Protein AF-A0A2P7TWM1-F1 (afdb_monomer_lite)

Foldseek 3Di:
DPDDPVVLVVLLVCVVVDPDDPVSVVVNVVVVVVDVVSVVVSVVVVVVVVVVVPDDDDDDPCPVVVVVVVVVCVVPCVPPVPPPVVVVVCVVVVVVVVVVVVVVVVLQVVLCVPPVDDDPCSSVVVVPPDVVVVVVVVVVPD

pLDDT: mean 72.62, std 11.29, range [45.09, 94.25]

Radius of gyration: 40.0 Å; chains: 1; bounding box: 88×55×78 Å

Sequence (142 aa):
MNPIPPELYNLLLRSLDAELSPHEAQQLQTALENNEALRIQQQQMLQMRALLAGQQYHFNPGFEDRVMDAINQLQTEGNSRQVDFGTALTLTFRRIALSGVAAILVLLFITYLNYQSLSLNAITGIENLNPEDVELYYIVDL

Structure (mmCIF, N/CA/C/O backbone):
data_AF-A0A2P7TWM1-F1
#
_entry.id   AF-A0A2P7TWM1-F1
#
loop_
_atom_site.group_PDB
_atom_site.id
_atom_site.type_symbol
_atom_site.label_atom_id
_atom_site.label_alt_id
_atom_site.label_comp_id
_atom_site.label_asym_id
_atom_site.label_entity_id
_atom_site.label_seq_id
_atom_site.pdbx_PDB_ins_code
_atom_site.Cartn_x
_atom_site.Cartn_y
_atom_site.Cartn_z
_atom_site.occupancy
_atom_site.B_iso_or_equiv
_atom_site.auth_seq_id
_atom_site.auth_comp_id
_atom_site.auth_asym_id
_atom_site.auth_atom_id
_atom_site.pdbx_PDB_model_num
ATOM 1 N N . MET A 1 1 ? -22.288 10.737 40.136 1.00 45.34 1 MET A N 1
ATOM 2 C CA . MET A 1 1 ? -21.925 10.105 38.851 1.00 45.34 1 MET A CA 1
ATOM 3 C C . MET A 1 1 ? -20.419 9.932 38.807 1.00 45.34 1 MET A C 1
ATOM 5 O O . MET A 1 1 ? -19.725 10.939 38.792 1.00 45.34 1 MET A O 1
ATOM 9 N N . ASN A 1 2 ? -19.920 8.696 38.843 1.00 52.94 2 ASN A N 1
ATOM 10 C CA . ASN A 1 2 ? -18.495 8.440 38.638 1.00 52.94 2 ASN A CA 1
ATOM 11 C C . ASN A 1 2 ? -18.244 8.441 37.117 1.00 52.94 2 ASN A C 1
ATOM 13 O O . ASN A 1 2 ? -18.919 7.675 36.421 1.00 52.94 2 ASN A O 1
ATOM 17 N N . PRO A 1 3 ? -17.394 9.328 36.572 1.00 61.81 3 PRO A N 1
ATOM 18 C CA . PRO A 1 3 ? -17.161 9.391 35.134 1.00 61.81 3 PRO A CA 1
ATOM 19 C C . PRO A 1 3 ? -16.536 8.081 34.651 1.00 61.81 3 PRO A C 1
ATOM 21 O O . PRO A 1 3 ? -15.664 7.519 35.312 1.00 61.81 3 PRO A O 1
ATOM 24 N N . ILE A 1 4 ? -17.000 7.581 33.507 1.00 63.91 4 ILE A N 1
ATOM 25 C CA . ILE A 1 4 ? -16.452 6.369 32.895 1.00 63.91 4 ILE A CA 1
ATOM 26 C C . ILE A 1 4 ? -15.044 6.704 32.381 1.00 63.91 4 ILE A C 1
ATOM 28 O O . ILE A 1 4 ? -14.907 7.625 31.572 1.00 63.91 4 ILE A O 1
ATOM 32 N N . PRO A 1 5 ? -13.993 5.999 32.837 1.00 74.56 5 PRO A N 1
ATOM 33 C CA . PRO A 1 5 ? -12.648 6.176 32.310 1.00 74.56 5 PRO A CA 1
ATOM 34 C C . PRO A 1 5 ? -12.623 5.916 30.794 1.00 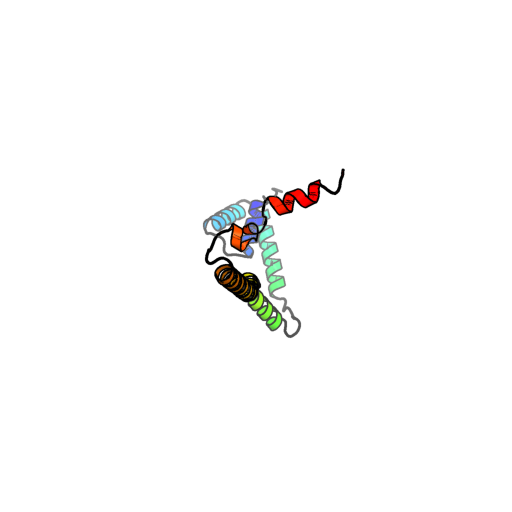74.56 5 PRO A C 1
ATOM 36 O O . PRO A 1 5 ? -13.201 4.919 30.350 1.00 74.56 5 PRO A O 1
ATOM 39 N N . PRO A 1 6 ? -11.934 6.751 29.995 1.00 72.19 6 PRO A N 1
ATOM 40 C CA . PRO A 1 6 ? -11.908 6.618 28.534 1.00 72.19 6 PRO A CA 1
ATOM 41 C C . PRO A 1 6 ? -11.343 5.265 28.071 1.00 72.19 6 PRO A C 1
ATOM 43 O O . PRO A 1 6 ? -11.794 4.717 27.070 1.00 72.19 6 PRO A O 1
ATOM 46 N N . GLU A 1 7 ? -10.427 4.683 28.847 1.00 75.94 7 GLU A N 1
ATOM 47 C CA . GLU A 1 7 ? -9.858 3.351 28.608 1.00 75.94 7 GLU A CA 1
ATOM 48 C C . GLU A 1 7 ? -10.915 2.237 28.659 1.00 75.94 7 GLU A C 1
ATOM 50 O O . GLU A 1 7 ? -10.965 1.374 27.785 1.00 75.94 7 GLU A O 1
ATOM 55 N N . LEU A 1 8 ? -11.818 2.281 29.645 1.00 70.44 8 LEU A N 1
ATOM 56 C CA . LEU A 1 8 ? -12.875 1.276 29.801 1.00 70.44 8 LEU A CA 1
ATOM 57 C C . LEU A 1 8 ? -13.953 1.414 28.724 1.00 70.44 8 LEU A C 1
ATOM 59 O O . LEU A 1 8 ? -14.502 0.413 28.268 1.00 70.44 8 LEU A O 1
ATOM 63 N N . TYR A 1 9 ? -14.223 2.645 28.290 1.00 72.69 9 TYR A N 1
ATOM 64 C CA . TYR A 1 9 ? -15.128 2.909 27.176 1.00 72.69 9 TYR A CA 1
ATOM 65 C C . TYR A 1 9 ? -14.577 2.366 25.849 1.00 72.69 9 TYR A C 1
ATOM 67 O O . TYR A 1 9 ? -15.299 1.693 25.114 1.00 72.69 9 TYR A O 1
ATOM 75 N N . ASN A 1 10 ? -13.290 2.588 25.564 1.00 77.00 10 ASN A N 1
ATOM 76 C CA . ASN A 1 10 ? -12.639 2.045 24.368 1.00 77.00 10 ASN A CA 1
ATOM 77 C C . ASN A 1 10 ? -12.597 0.515 24.380 1.00 77.00 10 ASN A C 1
ATOM 79 O O . ASN A 1 10 ? -12.821 -0.114 23.347 1.00 77.00 10 ASN A O 1
ATOM 83 N N . LEU A 1 11 ? -12.355 -0.089 25.544 1.00 77.44 11 LEU A N 1
ATOM 84 C CA . LEU A 1 11 ? -12.360 -1.541 25.696 1.00 77.44 11 LEU A CA 1
ATOM 85 C C . LEU A 1 11 ? -13.771 -2.118 25.482 1.00 77.44 11 LEU A C 1
ATOM 87 O O . LEU A 1 11 ? -13.920 -3.116 24.778 1.00 77.44 11 LEU A O 1
ATOM 91 N N . LEU A 1 12 ? -14.815 -1.447 25.987 1.00 76.94 12 LEU A N 1
ATOM 92 C CA . LEU A 1 12 ? -16.210 -1.798 25.704 1.00 76.94 12 LEU A CA 1
ATOM 93 C C . LEU A 1 12 ? -16.536 -1.683 24.209 1.00 76.94 12 LEU A C 1
ATOM 95 O O . LEU A 1 12 ? -17.132 -2.600 23.651 1.00 76.94 12 LEU A O 1
ATOM 99 N N . LEU A 1 13 ? -16.116 -0.610 23.538 1.00 77.88 13 LEU A N 1
ATOM 100 C CA . LEU A 1 13 ? -16.341 -0.456 22.100 1.00 77.88 13 LEU A CA 1
ATOM 101 C C . LEU A 1 13 ? -15.647 -1.576 21.312 1.00 77.88 13 LEU A C 1
ATOM 103 O O . LEU A 1 13 ? -16.268 -2.239 20.485 1.00 77.88 13 LEU A O 1
ATOM 107 N N . ARG A 1 14 ? -14.390 -1.871 21.655 1.00 77.00 14 ARG A N 1
ATOM 108 C CA . ARG A 1 14 ? -13.623 -2.947 21.023 1.00 77.00 14 ARG A CA 1
ATOM 109 C C . ARG A 1 14 ? -14.242 -4.322 21.260 1.00 77.00 14 ARG A C 1
ATOM 111 O O . ARG A 1 14 ? -14.193 -5.155 20.363 1.00 77.00 14 ARG A O 1
ATOM 118 N N . SER A 1 15 ? -14.864 -4.535 22.424 1.00 74.88 15 SER A N 1
ATOM 119 C CA . SER A 1 15 ? -15.577 -5.780 22.731 1.00 74.88 15 SER A CA 1
ATOM 120 C C . SER A 1 15 ? -16.793 -6.045 21.8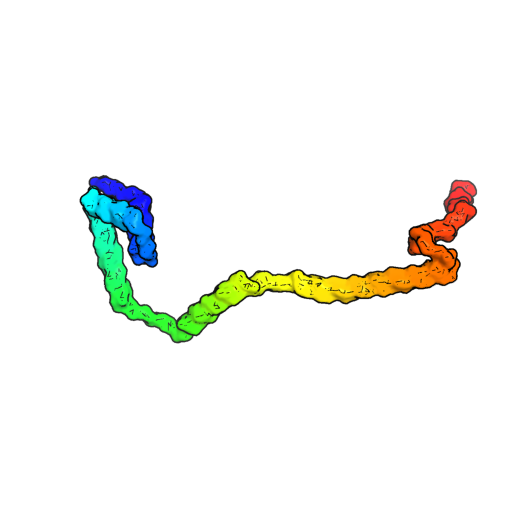53 1.00 74.88 15 SER A C 1
ATOM 122 O O . SER A 1 15 ? -17.228 -7.187 21.727 1.00 74.88 15 SER A O 1
ATOM 124 N N . LEU A 1 16 ? -17.366 -4.990 21.274 1.00 71.88 16 LEU A N 1
ATOM 125 C CA . LEU A 1 16 ? -18.545 -5.092 20.425 1.00 71.88 16 LEU A CA 1
ATOM 126 C C . LEU A 1 16 ? -18.169 -5.406 18.970 1.00 71.88 16 LEU A C 1
ATOM 128 O O . LEU A 1 16 ? -18.968 -6.041 18.275 1.00 71.88 16 LEU A O 1
ATOM 132 N N . ASP A 1 17 ? -16.976 -5.004 18.528 1.00 70.62 17 ASP A N 1
ATOM 133 C CA . ASP A 1 17 ? -16.524 -5.146 17.139 1.00 70.62 17 ASP A CA 1
ATOM 134 C C . ASP A 1 17 ? -15.598 -6.349 16.908 1.00 70.62 17 ASP A C 1
ATOM 136 O O . ASP A 1 17 ? -15.589 -6.906 15.810 1.00 70.62 17 ASP A O 1
ATOM 140 N N . ALA A 1 18 ? -14.832 -6.772 17.919 1.00 69.38 18 ALA A N 1
ATOM 141 C CA . ALA A 1 18 ? -13.841 -7.840 17.799 1.00 69.38 18 ALA A CA 1
ATOM 142 C C . ALA A 1 18 ? -13.827 -8.770 19.023 1.00 69.38 18 ALA A C 1
ATOM 144 O O . ALA A 1 18 ? -14.213 -8.386 20.129 1.00 69.38 18 ALA A O 1
ATOM 145 N N . GLU A 1 19 ? -13.332 -9.998 18.840 1.00 60.56 19 GLU A N 1
ATOM 146 C CA . GLU A 1 19 ? -13.069 -10.913 19.954 1.00 60.56 19 GLU A CA 1
ATOM 147 C C . GLU A 1 19 ? -11.967 -10.323 20.852 1.00 60.56 19 GLU A C 1
ATOM 149 O O . GLU A 1 19 ? -10.852 -10.059 20.392 1.00 60.56 19 GLU A O 1
ATOM 154 N N . LEU A 1 20 ? -12.267 -10.071 22.135 1.00 63.28 20 LEU A N 1
ATOM 155 C CA . LEU A 1 20 ? -11.237 -9.602 23.067 1.00 63.28 20 LEU A CA 1
ATOM 156 C C . LEU A 1 20 ? -10.332 -10.745 23.505 1.00 63.28 20 LEU A C 1
ATOM 158 O O . LEU A 1 20 ? -10.752 -11.897 23.615 1.00 63.28 20 LEU A O 1
ATOM 162 N N . SER A 1 21 ? -9.103 -10.391 23.872 1.00 65.50 21 SER A N 1
ATOM 163 C CA . SER A 1 21 ? -8.225 -11.331 24.551 1.00 65.50 21 SER A CA 1
ATOM 164 C C . SER A 1 21 ? -8.804 -11.733 25.924 1.00 65.50 21 SER A C 1
ATOM 166 O O . SER A 1 21 ? -9.511 -10.940 26.561 1.00 65.50 21 SER A O 1
ATOM 168 N N . PRO A 1 22 ? -8.474 -12.933 26.443 1.00 65.50 22 PRO A N 1
ATOM 169 C CA . PRO A 1 22 ? -9.003 -13.427 27.720 1.00 65.50 22 PRO A CA 1
ATOM 170 C C . PRO A 1 22 ? -8.737 -12.486 28.907 1.00 65.50 22 PRO A C 1
ATOM 172 O O . PRO A 1 22 ? -9.538 -12.405 29.835 1.00 65.50 22 PRO A O 1
ATOM 175 N N . HIS A 1 23 ? -7.622 -11.753 28.865 1.00 66.31 23 HIS A N 1
ATOM 176 C CA . HIS A 1 23 ? -7.223 -10.800 29.899 1.00 66.31 23 HIS A CA 1
ATOM 177 C C . HIS A 1 23 ? -8.096 -9.534 29.892 1.00 66.31 23 HIS A C 1
ATOM 179 O O . HIS A 1 23 ? -8.525 -9.054 30.938 1.00 66.31 23 HIS A O 1
ATOM 185 N N . GLU A 1 24 ? -8.418 -9.011 28.712 1.00 66.38 24 GLU A N 1
ATOM 186 C CA . GLU A 1 24 ? -9.264 -7.820 28.571 1.00 66.38 24 GLU A CA 1
ATOM 187 C C . GLU A 1 24 ? -10.730 -8.132 28.873 1.00 66.38 24 GLU A C 1
ATOM 189 O O . GLU A 1 24 ? -11.426 -7.302 29.453 1.00 66.38 24 GLU A O 1
ATOM 194 N N . ALA A 1 25 ? -11.186 -9.352 28.567 1.00 66.94 25 ALA A N 1
ATOM 195 C CA . ALA A 1 25 ? -12.507 -9.827 28.967 1.00 66.94 25 ALA A CA 1
ATOM 196 C C . ALA A 1 25 ? -12.667 -9.846 30.499 1.00 66.94 25 ALA A C 1
ATOM 198 O O . ALA A 1 25 ? -13.691 -9.407 31.019 1.00 66.94 25 ALA A O 1
ATOM 199 N N . GLN A 1 26 ? -11.636 -10.278 31.236 1.00 70.75 26 GLN A N 1
ATOM 200 C CA . GLN A 1 26 ? -11.635 -10.244 32.705 1.00 70.75 26 GLN A CA 1
ATOM 201 C C . GLN A 1 26 ? -11.603 -8.813 33.261 1.00 70.75 26 GLN A C 1
ATOM 203 O O . GLN A 1 26 ? -12.296 -8.514 34.237 1.00 70.75 26 GLN A O 1
ATOM 208 N N . GLN A 1 27 ? -10.850 -7.908 32.629 1.00 72.44 27 GLN A N 1
ATOM 209 C CA . GLN A 1 27 ? -10.830 -6.490 33.002 1.00 72.44 27 GLN A CA 1
ATOM 210 C C . GLN A 1 27 ? -12.183 -5.812 32.755 1.00 72.44 27 GLN A C 1
ATOM 212 O O . GLN A 1 27 ? -12.658 -5.071 33.617 1.00 72.44 27 GLN A O 1
ATOM 217 N N . LEU A 1 28 ? -12.835 -6.106 31.627 1.00 71.75 28 LEU A N 1
ATOM 218 C CA . LEU A 1 28 ? -14.177 -5.618 31.315 1.00 71.75 28 LEU A CA 1
ATOM 219 C C . LEU A 1 28 ? -15.211 -6.167 32.302 1.00 71.75 28 LEU A C 1
ATOM 221 O O . LEU A 1 28 ? -16.018 -5.401 32.814 1.00 71.75 28 LEU A O 1
ATOM 225 N N . GLN A 1 29 ? -15.157 -7.464 32.616 1.00 71.25 29 GLN A N 1
ATOM 226 C CA . GLN A 1 29 ? -16.060 -8.100 33.577 1.00 71.25 29 GLN A CA 1
ATOM 227 C C . GLN A 1 29 ? -15.939 -7.453 34.964 1.00 71.25 29 GLN A C 1
ATOM 229 O O . GLN A 1 29 ? -16.935 -7.029 35.547 1.00 71.25 29 GLN A O 1
ATOM 234 N N . THR A 1 30 ? -14.705 -7.272 35.441 1.00 73.75 30 THR A N 1
ATOM 235 C CA . THR A 1 30 ? -14.425 -6.596 36.716 1.00 73.75 30 THR A CA 1
ATOM 236 C C . THR A 1 30 ? -14.893 -5.134 36.686 1.00 73.75 30 THR A C 1
ATOM 238 O O . THR A 1 30 ? -15.420 -4.616 37.670 1.00 73.75 30 THR A O 1
ATOM 241 N N . ALA A 1 31 ? -14.738 -4.443 35.555 1.00 71.12 31 ALA A N 1
ATOM 242 C CA . ALA A 1 31 ? -15.203 -3.068 35.390 1.00 71.12 31 ALA A CA 1
ATOM 243 C C . ALA A 1 31 ? -16.737 -2.952 35.335 1.00 71.12 31 ALA A C 1
ATOM 245 O O . ALA A 1 31 ? -17.290 -1.992 35.872 1.00 71.12 31 ALA A O 1
ATOM 246 N N . LEU A 1 32 ? -17.427 -3.922 34.731 1.00 72.25 32 LEU A N 1
ATOM 247 C CA . LEU A 1 32 ? -18.890 -3.991 34.692 1.00 72.25 32 LEU A CA 1
ATOM 248 C C . LEU A 1 32 ? -19.483 -4.281 36.075 1.00 72.25 32 LEU A C 1
ATOM 250 O O . LEU A 1 32 ? -20.542 -3.750 36.403 1.00 72.25 32 LEU A O 1
ATOM 254 N N . GLU A 1 33 ? -18.808 -5.080 36.901 1.00 76.25 33 GLU A N 1
ATOM 255 C CA . GLU A 1 33 ? -19.232 -5.351 38.282 1.00 76.25 33 GLU A CA 1
ATOM 256 C C . GLU A 1 33 ? -19.086 -4.123 39.187 1.00 76.25 33 GLU A C 1
ATOM 258 O O . GLU A 1 33 ? -19.951 -3.862 40.022 1.00 76.25 33 GLU A O 1
ATOM 263 N N . ASN A 1 34 ? -18.030 -3.331 38.986 1.00 75.56 34 ASN A N 1
ATOM 264 C CA . ASN A 1 34 ? -17.730 -2.169 39.823 1.00 75.56 34 ASN A CA 1
ATOM 265 C C . ASN A 1 34 ? -18.394 -0.861 39.354 1.00 75.56 34 ASN A C 1
ATOM 267 O O . ASN A 1 34 ? -18.423 0.110 40.113 1.00 75.56 34 ASN A O 1
ATOM 271 N N . ASN A 1 35 ? -18.902 -0.792 38.118 1.00 73.62 35 ASN A N 1
ATOM 272 C CA . ASN A 1 35 ? -19.428 0.445 37.542 1.00 73.62 35 ASN A CA 1
ATOM 273 C C . ASN A 1 35 ? -20.817 0.261 36.909 1.00 73.62 35 ASN A C 1
ATOM 275 O O . ASN A 1 35 ? -20.968 -0.199 35.776 1.00 73.62 35 ASN A O 1
ATOM 279 N N . GLU A 1 36 ? -21.842 0.718 37.629 1.00 76.00 36 GLU A N 1
ATOM 280 C CA . GLU A 1 36 ? -23.237 0.704 37.178 1.00 76.00 36 GLU A CA 1
ATOM 281 C C . GLU A 1 36 ? -23.455 1.520 35.887 1.00 76.00 36 GLU A C 1
ATOM 283 O O . GLU A 1 36 ? -24.224 1.110 35.016 1.00 76.00 36 GLU A O 1
ATOM 288 N N . ALA A 1 37 ? -22.725 2.628 35.701 1.00 74.38 37 ALA A N 1
ATOM 289 C CA . ALA A 1 37 ? -22.840 3.456 34.500 1.00 74.38 37 ALA A CA 1
ATOM 290 C C . ALA A 1 37 ? -22.340 2.723 33.242 1.00 74.38 37 ALA A C 1
ATOM 292 O O . ALA A 1 37 ? -22.929 2.870 32.170 1.00 74.38 37 ALA A O 1
ATOM 293 N N . LEU A 1 38 ? -21.305 1.885 33.377 1.00 74.75 38 LEU A N 1
ATOM 294 C CA . LEU A 1 38 ? -20.761 1.090 32.272 1.00 74.75 38 LEU A CA 1
ATOM 295 C C . LEU A 1 38 ? -21.750 0.000 31.821 1.00 74.75 38 LEU A C 1
ATOM 297 O O . LEU A 1 38 ? -21.913 -0.228 30.623 1.00 74.75 38 LEU A O 1
ATOM 301 N N . ARG A 1 39 ? -22.472 -0.619 32.765 1.00 77.25 39 ARG A N 1
ATOM 302 C CA . ARG A 1 39 ? -23.532 -1.601 32.466 1.00 77.25 39 ARG A CA 1
ATOM 303 C C . ARG A 1 39 ? -24.706 -0.980 31.721 1.00 77.25 39 ARG A C 1
ATOM 305 O O . ARG A 1 39 ? -25.177 -1.547 30.737 1.00 77.25 39 ARG A O 1
ATOM 312 N N . ILE A 1 40 ? -25.162 0.189 32.175 1.00 81.25 40 ILE A N 1
ATOM 313 C CA . ILE A 1 40 ? -26.242 0.929 31.508 1.00 81.25 40 ILE A CA 1
ATOM 314 C C . ILE A 1 40 ? -25.830 1.258 30.070 1.00 81.25 40 ILE A C 1
ATOM 316 O O . ILE A 1 40 ? -26.607 1.043 29.140 1.00 81.25 40 ILE A O 1
ATOM 320 N N . GLN A 1 41 ? -24.590 1.707 29.873 1.00 78.88 41 GLN A N 1
ATOM 321 C CA . GLN A 1 41 ? -24.080 2.054 28.552 1.00 78.88 41 GLN A CA 1
ATOM 322 C C . GLN A 1 41 ? -23.942 0.835 27.628 1.00 78.88 41 GLN A C 1
ATOM 324 O O . GLN A 1 41 ? -24.380 0.892 26.480 1.00 78.88 41 GLN A O 1
ATOM 329 N N . GLN A 1 42 ? -23.422 -0.291 28.129 1.00 82.06 42 GLN A N 1
ATOM 330 C CA . GLN A 1 42 ? -23.386 -1.551 27.381 1.00 82.06 42 GLN A CA 1
ATOM 331 C C . GLN A 1 42 ? -24.793 -1.971 26.937 1.00 82.06 42 GLN A C 1
ATOM 333 O O . GLN A 1 42 ? -25.013 -2.309 25.774 1.00 82.06 42 GLN A O 1
ATOM 338 N N . GLN A 1 43 ? -25.765 -1.920 27.848 1.00 82.69 43 GLN A N 1
ATOM 339 C CA . GLN A 1 43 ? -27.134 -2.324 27.554 1.00 82.69 43 GLN A CA 1
ATOM 340 C C . GLN A 1 43 ? -27.796 -1.404 26.516 1.00 82.69 43 GLN A C 1
ATOM 342 O O . GLN A 1 43 ? -28.514 -1.891 25.641 1.00 82.69 43 GLN A O 1
ATOM 347 N N . GLN A 1 44 ? -27.532 -0.096 26.567 1.00 83.75 44 GLN A N 1
ATOM 348 C CA . GLN A 1 44 ? -27.987 0.854 25.547 1.00 83.75 44 GLN A CA 1
ATOM 349 C C . GLN A 1 44 ? -27.382 0.550 24.171 1.00 83.75 44 GLN A C 1
ATOM 351 O O . GLN A 1 44 ? -28.104 0.535 23.174 1.00 83.75 44 GLN A O 1
ATOM 356 N N . MET A 1 45 ? -26.081 0.253 24.106 1.00 82.06 45 MET A N 1
ATOM 357 C CA . MET A 1 45 ? -25.405 -0.104 22.853 1.00 82.06 45 MET A CA 1
ATOM 358 C C . MET A 1 45 ? -25.961 -1.397 22.251 1.00 82.06 45 MET A C 1
ATOM 360 O O . MET A 1 45 ? -26.221 -1.457 21.049 1.00 82.06 45 MET A O 1
ATOM 364 N N . LEU A 1 46 ? -26.210 -2.414 23.080 1.00 83.81 46 LEU A N 1
ATOM 365 C CA . LEU A 1 46 ? -26.812 -3.673 22.635 1.00 83.81 46 LEU A CA 1
ATOM 366 C C . LEU A 1 46 ? -28.242 -3.476 22.121 1.00 83.81 46 LEU A C 1
ATOM 368 O O . LEU A 1 46 ? -28.599 -4.047 21.092 1.00 83.81 46 LEU A O 1
ATOM 372 N N . GLN A 1 47 ? -29.043 -2.637 22.784 1.00 83.69 47 GLN A N 1
ATOM 373 C CA . GLN A 1 47 ? -30.388 -2.294 22.312 1.00 83.69 47 GLN A CA 1
ATOM 374 C C . GLN A 1 47 ? -30.347 -1.577 20.960 1.00 83.69 47 GLN A C 1
ATOM 376 O O . GLN A 1 47 ? -31.054 -1.978 20.040 1.00 83.69 47 GLN A O 1
ATOM 381 N N . MET A 1 48 ? -29.484 -0.570 20.805 1.00 81.50 48 MET A N 1
ATOM 382 C CA . MET A 1 48 ? -29.302 0.133 19.530 1.00 81.50 48 MET A CA 1
ATOM 383 C C . MET A 1 48 ? -28.894 -0.832 18.412 1.00 81.50 48 MET A C 1
ATOM 385 O O . MET A 1 48 ? -29.452 -0.790 17.318 1.00 81.50 48 MET A O 1
ATOM 389 N N . ARG A 1 49 ? -27.971 -1.755 18.695 1.00 81.25 49 ARG A N 1
ATOM 390 C CA . ARG A 1 49 ? -27.521 -2.754 17.722 1.00 81.25 49 ARG A CA 1
ATOM 391 C C . ARG A 1 49 ? -28.633 -3.731 17.339 1.00 81.25 49 ARG A C 1
ATOM 393 O O . ARG A 1 49 ? -28.763 -4.053 16.165 1.00 81.25 49 ARG A O 1
ATOM 400 N N . ALA A 1 50 ? -29.457 -4.157 18.295 1.00 82.38 50 ALA A N 1
ATOM 401 C CA . ALA A 1 50 ? -30.617 -5.004 18.026 1.00 82.38 50 ALA A CA 1
ATOM 402 C C . ALA A 1 50 ? -31.669 -4.291 17.156 1.00 82.38 50 ALA A C 1
ATOM 404 O O . ALA A 1 50 ? -32.226 -4.903 16.247 1.00 82.38 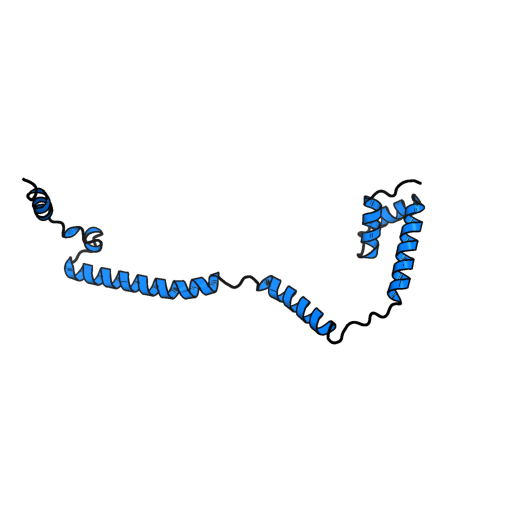50 ALA A O 1
ATOM 405 N N . LEU A 1 51 ? -31.897 -2.993 17.388 1.00 81.06 51 LEU A N 1
ATOM 406 C CA . LEU A 1 51 ? -32.790 -2.174 16.561 1.00 81.06 51 LEU A CA 1
ATOM 407 C C . LEU A 1 51 ? -32.273 -2.036 15.120 1.00 81.06 51 LEU A C 1
ATOM 409 O O . LEU A 1 51 ? -33.057 -2.125 14.179 1.00 81.06 51 LEU A O 1
ATOM 413 N N . LEU A 1 52 ? -30.960 -1.864 14.946 1.00 76.31 52 LEU A N 1
ATOM 414 C CA . LEU A 1 52 ? -30.318 -1.764 13.630 1.00 76.31 52 LEU A CA 1
ATOM 415 C C . LEU A 1 52 ? -30.246 -3.115 12.902 1.00 76.31 52 LEU A C 1
ATOM 417 O O . LEU A 1 52 ? -30.400 -3.163 11.686 1.00 76.31 52 LEU A O 1
ATOM 421 N N . ALA A 1 53 ? -30.067 -4.221 13.629 1.00 72.00 53 ALA A N 1
ATOM 422 C CA . ALA A 1 53 ? -30.002 -5.565 13.050 1.00 72.00 53 ALA A CA 1
ATOM 423 C C . ALA A 1 53 ? -31.312 -5.989 12.362 1.00 72.00 53 ALA A C 1
ATOM 425 O O . ALA A 1 53 ? -31.287 -6.786 11.427 1.00 72.00 53 ALA A O 1
ATOM 426 N N . GLY A 1 54 ? -32.454 -5.449 12.802 1.00 67.25 54 GLY A N 1
ATOM 427 C CA . GLY A 1 54 ? -33.755 -5.679 12.168 1.00 67.25 54 GLY A CA 1
ATOM 428 C C . GLY A 1 54 ? -33.983 -4.873 10.885 1.00 67.25 54 GLY A C 1
ATOM 429 O O . GLY A 1 54 ? -35.000 -5.062 10.218 1.00 67.25 54 GLY A O 1
ATOM 430 N N . GLN A 1 55 ? -33.070 -3.966 10.533 1.00 69.75 55 GLN A N 1
ATOM 431 C CA . GLN A 1 55 ? -33.215 -3.098 9.376 1.00 69.75 55 GLN A CA 1
ATOM 432 C C . GLN A 1 55 ? -32.660 -3.802 8.134 1.00 69.75 55 GLN A C 1
ATOM 434 O O . GLN A 1 55 ? -31.457 -4.004 7.986 1.00 69.75 55 GLN A O 1
ATOM 439 N N . GLN A 1 56 ? -33.548 -4.199 7.221 1.00 64.94 56 GLN A N 1
ATOM 440 C CA . GLN A 1 56 ? -33.140 -4.706 5.913 1.00 64.94 56 GLN A CA 1
ATOM 441 C C . GLN A 1 56 ? -32.589 -3.543 5.085 1.00 64.94 56 GLN A C 1
ATOM 443 O O . GLN A 1 56 ? -33.331 -2.703 4.575 1.00 64.94 56 GLN A O 1
ATOM 448 N N . TYR A 1 57 ? -31.265 -3.469 4.986 1.00 68.69 57 TYR A N 1
ATOM 449 C CA . TYR A 1 57 ? -30.595 -2.487 4.147 1.00 68.69 57 TYR A CA 1
ATOM 450 C C . TYR A 1 57 ? -30.832 -2.830 2.674 1.00 68.69 57 TYR A C 1
ATOM 452 O O . TYR A 1 57 ? -30.338 -3.831 2.158 1.00 68.69 57 TYR A O 1
ATOM 460 N N . HIS A 1 58 ? -31.595 -1.984 1.986 1.00 73.94 58 HIS A N 1
ATOM 461 C CA . HIS A 1 58 ? -31.748 -2.062 0.539 1.00 73.94 58 HIS A CA 1
ATOM 462 C C . HIS A 1 58 ? -30.585 -1.326 -0.122 1.00 73.94 58 HIS A C 1
ATOM 464 O O . HIS A 1 58 ? -30.606 -0.106 -0.278 1.00 73.94 58 HIS A O 1
ATOM 470 N N . PHE A 1 59 ? -29.544 -2.071 -0.483 1.00 79.44 59 PHE A N 1
ATOM 471 C CA . PHE A 1 59 ? -28.451 -1.530 -1.280 1.00 79.44 59 PHE A CA 1
ATOM 472 C C . PHE A 1 59 ? -28.882 -1.355 -2.738 1.00 79.44 59 PHE A C 1
ATOM 474 O O . PHE A 1 59 ? -29.729 -2.088 -3.251 1.00 79.44 59 PHE A O 1
ATOM 481 N N . ASN A 1 60 ? -28.270 -0.388 -3.424 1.00 80.00 60 ASN A N 1
ATOM 482 C CA . ASN A 1 60 ? -28.477 -0.224 -4.859 1.00 80.00 60 ASN A CA 1
ATOM 483 C C . ASN A 1 60 ? -28.066 -1.501 -5.616 1.00 80.00 60 ASN A C 1
ATOM 485 O O . ASN A 1 60 ? -27.072 -2.131 -5.239 1.00 80.00 60 ASN A O 1
ATOM 489 N N . PRO A 1 61 ? -28.741 -1.836 -6.731 1.00 81.12 61 PRO A N 1
ATOM 490 C CA . PRO A 1 61 ? -28.340 -2.942 -7.597 1.00 81.12 61 PRO A CA 1
ATOM 491 C C . PRO A 1 61 ? -26.843 -2.888 -7.963 1.00 81.12 61 PRO A C 1
ATOM 493 O O . PRO A 1 61 ? -26.271 -1.805 -8.166 1.00 81.12 61 PRO A O 1
ATOM 496 N N . GLY A 1 62 ? -26.195 -4.056 -7.996 1.00 83.25 62 GLY A N 1
ATOM 497 C CA . GLY A 1 62 ? -24.760 -4.197 -8.285 1.00 83.25 62 GLY A CA 1
ATOM 498 C C . GLY A 1 62 ? -23.826 -3.671 -7.186 1.00 83.25 62 GLY A C 1
ATOM 499 O O . GLY A 1 62 ? -22.662 -3.391 -7.451 1.00 83.25 62 GLY A O 1
ATOM 500 N N . PHE A 1 63 ? -24.320 -3.451 -5.961 1.00 86.12 63 PHE A N 1
ATOM 501 C CA . PHE A 1 63 ? -23.463 -3.090 -4.826 1.00 86.12 63 PHE A CA 1
ATOM 502 C C . PHE A 1 63 ? -22.466 -4.201 -4.488 1.00 86.12 63 PHE A C 1
ATOM 504 O O . PHE A 1 63 ? -21.299 -3.901 -4.265 1.00 86.12 63 PHE A O 1
ATOM 511 N N . GLU A 1 64 ? -22.912 -5.456 -4.511 1.00 85.25 64 GLU A N 1
ATOM 512 C CA . GLU A 1 64 ? -22.060 -6.624 -4.278 1.00 85.25 64 GLU A CA 1
ATOM 513 C C . GLU A 1 64 ? -20.906 -6.681 -5.282 1.00 85.25 64 GLU A C 1
ATOM 515 O O . GLU A 1 64 ? -19.751 -6.718 -4.867 1.00 85.25 64 GLU A O 1
ATOM 520 N N . ASP A 1 65 ? -21.202 -6.546 -6.577 1.00 84.88 65 ASP A N 1
ATOM 521 C CA . ASP A 1 65 ? -20.185 -6.535 -7.635 1.00 84.88 65 ASP A CA 1
ATOM 522 C C . ASP A 1 65 ? -19.158 -5.415 -7.421 1.00 84.88 65 ASP A C 1
ATOM 524 O O . ASP A 1 65 ? -17.956 -5.657 -7.444 1.00 84.88 65 ASP A O 1
ATOM 528 N N . ARG A 1 66 ? -19.617 -4.193 -7.108 1.00 86.94 66 ARG A N 1
ATOM 529 C CA . ARG A 1 66 ? -18.723 -3.052 -6.834 1.00 86.94 66 ARG A CA 1
ATOM 530 C C . ARG A 1 66 ? -17.829 -3.281 -5.616 1.00 86.94 66 ARG A C 1
ATOM 532 O O . ARG A 1 66 ? -16.683 -2.837 -5.614 1.00 86.94 66 ARG A O 1
ATOM 539 N N . VAL A 1 67 ? -18.346 -3.929 -4.572 1.00 88.56 67 VAL A N 1
ATOM 540 C CA . VAL A 1 67 ? -17.571 -4.245 -3.363 1.00 88.56 67 VAL A CA 1
ATOM 541 C C . VAL A 1 67 ? -16.557 -5.345 -3.654 1.00 88.56 67 VAL A C 1
ATOM 543 O O . VAL A 1 67 ? -15.397 -5.207 -3.272 1.00 88.56 67 VAL A O 1
ATOM 546 N N . MET A 1 68 ? -16.957 -6.397 -4.367 1.00 87.38 68 MET A N 1
ATOM 547 C CA . MET A 1 68 ? -16.057 -7.482 -4.757 1.00 87.38 68 MET A CA 1
ATOM 548 C C . MET A 1 68 ? -14.948 -6.976 -5.679 1.00 87.38 68 MET A C 1
ATOM 550 O O . MET A 1 68 ? -13.781 -7.287 -5.451 1.00 87.38 68 MET A O 1
ATOM 554 N N . ASP A 1 69 ? -15.274 -6.112 -6.640 1.00 86.69 69 ASP A N 1
ATOM 555 C CA . ASP A 1 69 ? -14.285 -5.451 -7.491 1.00 86.69 69 ASP A CA 1
ATOM 556 C C . ASP A 1 69 ? -13.322 -4.583 -6.678 1.00 86.69 69 ASP A C 1
ATOM 558 O O . ASP A 1 69 ? -12.114 -4.635 -6.907 1.00 86.69 69 ASP A O 1
ATOM 562 N N . ALA A 1 70 ? -13.816 -3.821 -5.698 1.00 84.19 70 ALA A N 1
ATOM 563 C CA . ALA A 1 70 ? -12.968 -3.004 -4.833 1.00 84.19 70 ALA A CA 1
ATOM 564 C C . ALA A 1 70 ? -12.037 -3.856 -3.950 1.00 84.19 70 ALA A C 1
ATOM 566 O O . ALA A 1 70 ? -10.859 -3.531 -3.807 1.00 84.19 70 ALA A O 1
ATOM 567 N N . ILE A 1 71 ? -12.528 -4.965 -3.386 1.00 83.81 71 ILE A N 1
ATOM 568 C CA . ILE A 1 71 ? -11.713 -5.895 -2.589 1.00 83.81 71 ILE A CA 1
ATOM 569 C C . ILE A 1 71 ? -10.643 -6.547 -3.467 1.00 83.81 71 ILE A C 1
ATOM 571 O O . ILE A 1 71 ? -9.472 -6.574 -3.087 1.00 83.81 71 ILE A O 1
ATOM 575 N N . ASN A 1 72 ? -11.026 -7.021 -4.654 1.00 81.38 72 ASN A N 1
ATOM 576 C CA . ASN A 1 72 ? -10.104 -7.622 -5.612 1.00 81.38 72 ASN A CA 1
ATOM 577 C C . ASN A 1 72 ? -9.036 -6.619 -6.058 1.00 81.38 72 ASN A C 1
ATOM 579 O O . ASN A 1 72 ? -7.860 -6.973 -6.128 1.00 81.38 72 ASN A O 1
ATOM 583 N N . GLN A 1 73 ? -9.415 -5.362 -6.302 1.00 76.69 73 GLN A N 1
ATOM 584 C CA . GLN A 1 73 ? -8.468 -4.289 -6.595 1.00 76.69 73 GLN A CA 1
ATOM 585 C C . GLN A 1 73 ? -7.508 -4.073 -5.429 1.00 76.69 73 GLN A C 1
ATOM 587 O O . GLN A 1 73 ? -6.311 -4.093 -5.653 1.00 76.69 73 GLN A O 1
ATOM 592 N N . LEU A 1 74 ? -7.974 -3.968 -4.185 1.00 74.56 74 LEU A N 1
ATOM 593 C CA . LEU A 1 74 ? -7.086 -3.768 -3.031 1.00 74.56 74 LEU A CA 1
ATOM 594 C C . LEU A 1 74 ? -6.130 -4.951 -2.794 1.00 74.56 74 LEU A C 1
ATOM 596 O O . LEU A 1 74 ? -4.954 -4.740 -2.494 1.00 74.56 74 LEU A O 1
ATOM 600 N N . GLN A 1 75 ? -6.600 -6.190 -2.968 1.00 68.56 75 GLN A N 1
ATOM 601 C CA . GLN A 1 75 ? -5.763 -7.392 -2.859 1.00 68.56 75 GLN A CA 1
ATOM 602 C C . GLN A 1 75 ? -4.738 -7.492 -3.995 1.00 68.56 75 GLN A C 1
ATOM 604 O O . GLN A 1 75 ? -3.603 -7.914 -3.776 1.00 68.56 75 GLN A O 1
ATOM 609 N N . THR A 1 76 ? -5.118 -7.072 -5.201 1.00 60.72 76 THR A N 1
ATOM 610 C CA . THR A 1 76 ? -4.240 -7.104 -6.375 1.00 60.72 76 THR A CA 1
ATOM 611 C C . THR A 1 76 ? -3.248 -5.937 -6.352 1.00 60.72 76 THR A C 1
ATOM 613 O O . THR A 1 76 ? -2.062 -6.115 -6.631 1.00 60.72 76 THR A O 1
ATOM 616 N N . GLU A 1 77 ? -3.687 -4.741 -5.964 1.00 52.75 77 GLU A N 1
ATOM 617 C CA . GLU A 1 77 ? -2.894 -3.508 -5.922 1.00 52.75 77 GLU A CA 1
ATOM 618 C C . GLU A 1 77 ? -1.903 -3.460 -4.760 1.00 52.75 77 GLU A C 1
ATOM 620 O O . GLU A 1 77 ? -0.856 -2.828 -4.912 1.00 52.75 77 GLU A O 1
ATOM 625 N N . GLY A 1 78 ? -2.151 -4.195 -3.669 1.00 49.56 78 GLY A N 1
ATOM 626 C CA . GLY A 1 78 ? -1.152 -4.439 -2.622 1.00 49.56 78 GLY A CA 1
ATOM 627 C C . GLY A 1 78 ? 0.143 -5.079 -3.145 1.00 49.56 78 GLY A C 1
ATOM 628 O O . GLY A 1 78 ? 1.167 -4.999 -2.474 1.00 49.56 78 GLY A O 1
ATOM 629 N N . ASN A 1 79 ? 0.118 -5.651 -4.357 1.00 49.38 79 ASN A N 1
ATOM 630 C CA . ASN A 1 79 ? 1.277 -6.257 -5.013 1.00 49.38 79 ASN A CA 1
ATOM 631 C C . ASN A 1 79 ? 1.617 -5.656 -6.396 1.00 49.38 79 ASN A C 1
ATOM 633 O O . ASN A 1 79 ? 2.616 -6.039 -6.995 1.00 49.38 79 ASN A O 1
ATOM 637 N N . SER A 1 80 ? 0.800 -4.745 -6.942 1.00 50.59 80 SER A N 1
ATOM 638 C CA . SER A 1 80 ? 0.925 -4.300 -8.348 1.00 50.59 80 SER A CA 1
ATOM 639 C C . SER A 1 80 ? 0.804 -2.791 -8.582 1.00 50.59 80 SER A C 1
ATOM 641 O O . SER A 1 80 ? 1.012 -2.330 -9.703 1.00 50.59 80 SER A O 1
ATOM 643 N N . ARG A 1 81 ? 0.577 -1.981 -7.536 1.00 47.94 81 ARG A N 1
ATOM 644 C CA . ARG A 1 81 ? 0.635 -0.510 -7.649 1.00 47.94 81 ARG A CA 1
ATOM 645 C C . ARG A 1 81 ? 2.054 0.060 -7.547 1.00 47.94 81 ARG A C 1
ATOM 647 O O . ARG A 1 81 ? 2.233 1.269 -7.449 1.00 47.94 81 ARG A O 1
ATOM 654 N N . GLN A 1 82 ? 3.071 -0.791 -7.644 1.00 50.22 82 GLN A N 1
ATOM 655 C CA . GLN A 1 82 ? 4.362 -0.378 -8.167 1.00 50.22 82 GLN A CA 1
ATOM 656 C C . GLN A 1 82 ? 4.325 -0.674 -9.661 1.00 50.22 82 GLN A C 1
ATOM 658 O O . GLN A 1 82 ? 4.727 -1.743 -10.108 1.00 50.22 82 GLN A O 1
ATOM 663 N N . VAL A 1 83 ? 3.796 0.279 -10.435 1.00 54.81 83 VAL A N 1
ATOM 664 C CA . VAL A 1 83 ? 4.111 0.361 -11.862 1.00 54.81 83 VAL A CA 1
ATOM 665 C C . VAL A 1 83 ? 5.612 0.155 -11.953 1.00 54.81 83 VAL A C 1
ATOM 667 O O . VAL A 1 83 ? 6.373 0.897 -11.330 1.00 54.81 83 VAL A O 1
ATOM 670 N N . ASP A 1 84 ? 5.992 -0.924 -12.622 1.00 61.00 84 ASP A N 1
ATOM 671 C CA . ASP A 1 84 ? 7.329 -1.489 -12.657 1.00 61.00 84 ASP A CA 1
ATOM 672 C C . ASP A 1 84 ? 8.263 -0.563 -13.452 1.00 61.00 84 ASP A C 1
ATOM 674 O O . ASP A 1 84 ? 8.689 -0.831 -14.576 1.00 61.00 84 ASP A O 1
ATOM 678 N N . PHE A 1 85 ? 8.518 0.614 -12.875 1.00 60.88 85 PHE A N 1
ATOM 679 C CA . PHE A 1 85 ? 9.426 1.636 -13.374 1.00 60.88 85 PHE A CA 1
ATOM 680 C C . PHE A 1 85 ? 10.806 1.024 -13.595 1.00 60.88 85 PHE A C 1
ATOM 682 O O . PHE A 1 85 ? 11.481 1.406 -14.543 1.00 60.88 85 PHE A O 1
ATOM 689 N N . GLY A 1 86 ? 11.193 0.039 -12.776 1.00 64.62 86 GLY A N 1
ATOM 690 C CA . GLY A 1 86 ? 12.399 -0.757 -12.974 1.00 64.62 86 GLY A CA 1
ATOM 691 C C . GLY A 1 86 ? 12.382 -1.487 -14.316 1.00 64.62 86 GLY A C 1
ATOM 692 O O . GLY A 1 86 ? 13.309 -1.330 -15.113 1.00 64.62 86 GLY A O 1
ATOM 693 N N . THR A 1 87 ? 11.315 -2.218 -14.628 1.00 66.25 87 THR A N 1
ATOM 694 C CA . THR A 1 87 ? 11.196 -2.935 -15.907 1.00 66.25 87 THR A CA 1
ATOM 695 C C . THR A 1 87 ? 11.066 -1.999 -17.114 1.00 66.25 87 THR A C 1
ATOM 697 O O . THR A 1 87 ? 11.713 -2.219 -18.139 1.00 66.25 87 THR A O 1
ATOM 700 N N . ALA A 1 88 ? 10.323 -0.894 -17.006 1.00 65.81 88 ALA A N 1
ATOM 701 C CA . ALA A 1 88 ? 10.230 0.096 -18.088 1.00 65.81 88 ALA A CA 1
ATOM 702 C C . ALA A 1 88 ? 11.566 0.835 -18.338 1.00 65.81 88 ALA A C 1
ATOM 704 O O . ALA A 1 88 ? 11.965 1.064 -19.489 1.00 65.81 88 ALA A O 1
ATOM 705 N N . LEU A 1 89 ? 12.293 1.166 -17.265 1.00 72.69 89 LEU A N 1
ATOM 706 C CA . LEU A 1 89 ? 13.600 1.817 -17.330 1.00 72.69 89 LEU A CA 1
ATOM 707 C C . LEU A 1 89 ? 14.667 0.870 -17.881 1.00 72.69 89 LEU A C 1
ATOM 709 O O . LEU A 1 89 ? 15.427 1.267 -18.760 1.00 72.69 89 LEU A O 1
ATOM 713 N N . THR A 1 90 ? 14.703 -0.388 -17.435 1.00 74.12 90 THR A N 1
ATOM 714 C CA . THR A 1 90 ? 15.675 -1.383 -17.925 1.00 74.12 90 THR A CA 1
ATOM 715 C C . THR A 1 90 ? 15.482 -1.694 -19.407 1.00 74.12 90 THR A C 1
ATOM 717 O O . THR A 1 90 ? 16.470 -1.808 -20.139 1.00 74.12 90 THR A O 1
ATOM 720 N N . LEU A 1 91 ? 14.236 -1.750 -19.892 1.00 73.88 91 LEU A N 1
ATOM 721 C CA . LEU A 1 91 ? 13.951 -1.976 -21.310 1.00 73.88 91 LEU A CA 1
ATOM 722 C C . LEU A 1 91 ? 14.465 -0.826 -22.193 1.00 73.88 91 LEU A C 1
ATOM 724 O O . LEU A 1 91 ? 15.063 -1.062 -23.247 1.00 73.88 91 LEU A O 1
ATOM 728 N N . THR A 1 92 ? 14.267 0.415 -21.745 1.00 75.88 92 THR A N 1
ATOM 729 C CA . THR A 1 92 ? 14.701 1.617 -22.475 1.00 75.88 92 THR A CA 1
ATOM 730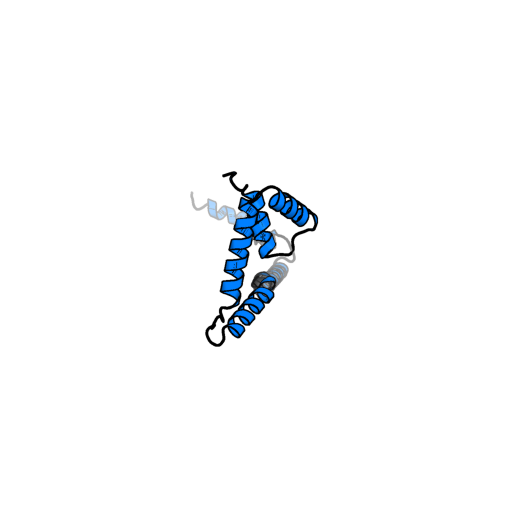 C C . THR A 1 92 ? 16.218 1.802 -22.381 1.00 75.88 92 THR A C 1
ATOM 732 O O . THR A 1 92 ? 16.885 2.032 -23.393 1.00 75.88 92 THR A O 1
ATOM 735 N N . PHE A 1 93 ? 16.786 1.599 -21.189 1.00 81.31 93 PHE A N 1
ATOM 736 C CA . PHE A 1 93 ? 18.221 1.696 -20.930 1.00 81.31 93 PHE A CA 1
ATOM 737 C C . PHE A 1 93 ? 19.021 0.678 -21.743 1.00 81.31 93 PHE A C 1
ATOM 739 O O . PHE A 1 93 ? 20.055 1.029 -22.305 1.00 81.31 93 PHE A O 1
ATOM 746 N N . ARG A 1 94 ? 18.525 -0.558 -21.903 1.00 82.44 94 ARG A N 1
ATOM 747 C CA . ARG A 1 94 ? 19.208 -1.593 -22.696 1.00 82.44 94 ARG A CA 1
ATOM 748 C C . ARG A 1 94 ? 19.437 -1.169 -24.149 1.00 82.44 94 ARG A C 1
ATOM 750 O O . ARG A 1 94 ? 20.500 -1.450 -24.694 1.00 82.44 94 ARG A O 1
ATOM 757 N N . ARG A 1 95 ? 18.471 -0.492 -24.782 1.00 81.81 95 ARG A N 1
ATOM 758 C CA . ARG A 1 95 ? 18.614 -0.010 -26.171 1.00 81.81 95 ARG A CA 1
ATOM 759 C C . ARG A 1 95 ? 19.645 1.116 -26.276 1.00 81.81 95 ARG A C 1
ATOM 761 O O . ARG A 1 95 ? 20.462 1.104 -27.192 1.00 81.81 95 ARG A O 1
ATOM 768 N N . ILE A 1 96 ? 19.639 2.039 -25.315 1.00 86.12 96 ILE A N 1
ATOM 769 C CA . ILE A 1 96 ? 20.587 3.163 -25.257 1.00 86.12 96 ILE A CA 1
ATOM 770 C C . ILE A 1 96 ? 22.009 2.653 -24.982 1.00 86.12 96 ILE A C 1
ATOM 772 O O . ILE A 1 96 ? 22.944 3.021 -25.690 1.00 86.12 96 ILE A O 1
ATOM 776 N N . ALA A 1 97 ? 22.168 1.746 -24.016 1.00 87.06 97 ALA A N 1
ATOM 777 C CA . ALA A 1 97 ? 23.449 1.132 -23.683 1.00 87.06 97 ALA A CA 1
ATOM 778 C C . ALA A 1 97 ? 24.039 0.353 -24.870 1.00 87.06 97 ALA A C 1
ATOM 780 O O . ALA A 1 97 ? 25.230 0.476 -25.144 1.00 87.06 97 ALA A O 1
ATOM 781 N N . LEU A 1 98 ? 23.213 -0.387 -25.624 1.00 90.25 98 LEU A N 1
ATOM 782 C CA . LEU A 1 98 ? 23.661 -1.100 -26.825 1.00 90.25 98 LEU A CA 1
ATOM 783 C C . LEU A 1 98 ? 24.215 -0.134 -27.888 1.00 90.25 98 LEU A C 1
ATOM 785 O O . LEU A 1 98 ? 25.268 -0.392 -28.467 1.00 90.25 98 LEU A O 1
ATOM 789 N N . SER A 1 99 ? 23.536 0.997 -28.109 1.00 92.19 99 SER A N 1
ATOM 790 C CA . SER A 1 99 ? 24.002 2.039 -29.032 1.00 92.19 99 SER A CA 1
ATOM 791 C C . SER A 1 99 ? 25.298 2.698 -28.552 1.00 92.19 99 SER A C 1
ATOM 793 O O . SER A 1 99 ? 26.183 2.963 -29.363 1.00 92.19 99 SER A O 1
ATOM 795 N N . GLY A 1 100 ? 25.426 2.947 -27.246 1.00 90.31 100 GLY A N 1
ATOM 796 C CA . GLY A 1 100 ? 26.638 3.517 -26.654 1.00 90.31 100 GLY A CA 1
ATOM 797 C C . GLY A 1 100 ? 27.847 2.594 -26.804 1.00 90.31 100 GLY A C 1
ATOM 798 O O . GLY A 1 100 ? 28.909 3.034 -27.237 1.00 90.31 100 GLY A O 1
ATOM 799 N N . VAL A 1 101 ? 27.674 1.296 -26.536 1.00 93.69 101 VAL A N 1
ATOM 800 C CA . VAL A 1 101 ? 28.737 0.295 -26.725 1.00 93.69 101 VAL A CA 1
ATOM 801 C C . VAL A 1 101 ? 29.146 0.203 -28.195 1.00 93.69 101 VAL A C 1
ATOM 803 O O . VAL A 1 101 ? 30.338 0.181 -28.488 1.00 93.69 101 VAL A O 1
ATOM 806 N N . ALA A 1 102 ? 28.187 0.209 -29.126 1.00 94.25 102 ALA A N 1
ATOM 807 C CA . ALA A 1 102 ? 28.493 0.204 -30.555 1.00 94.25 102 ALA A CA 1
ATOM 808 C C . ALA A 1 102 ? 29.321 1.433 -30.971 1.00 94.25 102 ALA A C 1
ATOM 810 O O . ALA A 1 102 ? 30.317 1.284 -31.676 1.00 94.25 102 ALA A O 1
ATOM 811 N N . ALA A 1 103 ? 28.966 2.628 -30.490 1.00 93.00 103 ALA A N 1
ATOM 812 C CA . ALA A 1 103 ? 29.721 3.849 -30.768 1.00 93.00 103 ALA A CA 1
ATOM 813 C C . ALA A 1 103 ? 31.157 3.789 -30.217 1.00 93.00 103 ALA A C 1
ATOM 815 O O . ALA A 1 103 ? 32.095 4.150 -30.925 1.00 93.00 103 ALA A O 1
ATOM 816 N N . ILE A 1 104 ? 31.345 3.277 -28.995 1.00 89.94 104 ILE A N 1
ATOM 817 C CA . ILE A 1 104 ? 32.676 3.098 -28.390 1.00 89.94 104 ILE A CA 1
ATOM 818 C C . ILE A 1 104 ? 33.517 2.111 -29.207 1.00 89.94 104 ILE A C 1
ATOM 820 O O . ILE A 1 104 ? 34.685 2.379 -29.473 1.00 89.94 104 ILE A O 1
ATOM 824 N N . LEU A 1 105 ? 32.934 0.990 -29.643 1.00 91.50 105 LEU A N 1
ATOM 825 C CA . LEU A 1 105 ? 33.634 0.006 -30.475 1.00 91.50 105 LEU A CA 1
ATOM 826 C C . LEU A 1 105 ? 34.043 0.584 -31.833 1.00 91.50 105 LEU A C 1
ATOM 828 O O . LEU A 1 105 ? 35.163 0.351 -32.278 1.00 91.50 105 LEU A O 1
ATOM 832 N N . VAL A 1 106 ? 33.161 1.358 -32.471 1.00 91.94 106 VAL A N 1
ATOM 833 C CA . VAL A 1 106 ? 33.472 2.057 -33.727 1.00 91.94 106 VAL A CA 1
ATOM 834 C C . VAL A 1 106 ? 34.606 3.058 -33.518 1.00 91.94 106 VAL A C 1
ATOM 836 O O . VAL A 1 106 ? 35.540 3.096 -34.316 1.00 91.94 106 VAL A O 1
ATOM 839 N N . LEU A 1 107 ? 34.564 3.828 -32.432 1.00 86.62 107 LEU A N 1
ATOM 840 C CA . LEU A 1 107 ? 35.600 4.806 -32.118 1.00 86.62 107 LEU A CA 1
ATOM 841 C C . LEU A 1 107 ? 36.954 4.129 -31.866 1.00 86.62 107 LEU A C 1
ATOM 843 O O . LEU A 1 107 ? 37.952 4.531 -32.456 1.00 86.62 107 LEU A O 1
ATOM 847 N N . LEU A 1 108 ? 36.979 3.037 -31.096 1.00 85.19 108 LEU A N 1
ATOM 848 C CA . LEU A 1 108 ? 38.184 2.226 -30.890 1.00 85.19 108 LEU A CA 1
ATOM 849 C C . LEU A 1 108 ? 38.730 1.655 -32.202 1.00 85.19 108 LEU A C 1
ATOM 851 O O . LEU A 1 108 ? 39.942 1.646 -32.407 1.00 85.19 108 LEU A O 1
ATOM 855 N N . PHE A 1 109 ? 37.849 1.202 -33.095 1.00 88.62 109 PHE A N 1
ATOM 856 C CA . PHE A 1 109 ? 38.242 0.671 -34.397 1.00 88.62 109 PHE A CA 1
ATOM 857 C C . PHE A 1 109 ? 38.904 1.745 -35.273 1.00 88.62 109 PHE A C 1
ATOM 859 O O . PHE A 1 109 ? 39.962 1.503 -35.852 1.00 88.62 109 PHE A O 1
ATOM 866 N N . ILE A 1 110 ? 38.327 2.949 -35.318 1.00 85.00 110 ILE A N 1
ATOM 867 C CA . ILE A 1 110 ? 38.888 4.090 -36.055 1.00 85.00 110 ILE A CA 1
ATOM 868 C C . ILE A 1 110 ? 40.233 4.517 -35.453 1.00 85.00 110 ILE A C 1
ATOM 870 O O . ILE A 1 110 ? 41.194 4.728 -36.192 1.00 85.00 110 ILE A O 1
ATOM 874 N N . THR A 1 111 ? 40.338 4.619 -34.127 1.00 82.94 111 THR A N 1
ATOM 875 C CA . THR A 1 111 ? 41.595 4.987 -33.456 1.00 82.94 111 THR A CA 1
ATOM 876 C C . THR A 1 111 ? 42.696 3.957 -33.714 1.00 82.94 111 THR A C 1
ATOM 878 O O . THR A 1 111 ? 43.824 4.338 -34.022 1.00 82.94 111 THR A O 1
ATOM 881 N N . TYR A 1 112 ? 42.374 2.661 -33.661 1.00 82.81 112 TYR A N 1
ATOM 882 C CA . TYR A 1 112 ? 43.340 1.594 -33.922 1.00 82.81 112 TYR A CA 1
ATOM 883 C C . TYR A 1 112 ? 43.930 1.669 -35.336 1.00 82.81 112 TYR A C 1
ATOM 885 O O . TYR A 1 112 ? 45.139 1.517 -35.492 1.00 82.81 112 TYR A O 1
ATOM 893 N N . LEU A 1 113 ? 43.101 1.949 -36.350 1.00 81.00 113 LEU A N 1
ATOM 894 C CA . LEU A 1 113 ? 43.565 2.084 -37.735 1.00 81.00 113 LEU A CA 1
ATOM 895 C C . LEU A 1 113 ? 44.475 3.300 -37.953 1.00 81.00 113 LEU A C 1
ATOM 897 O O . LEU A 1 113 ? 45.376 3.230 -38.781 1.00 81.00 113 LEU A O 1
ATOM 901 N N . ASN A 1 114 ? 44.238 4.404 -37.241 1.00 75.56 114 ASN A N 1
ATOM 902 C CA . ASN A 1 114 ? 45.002 5.638 -37.435 1.00 75.56 114 ASN A CA 1
ATOM 903 C C . ASN A 1 114 ? 46.338 5.641 -36.679 1.00 75.56 114 ASN A C 1
ATOM 905 O O . ASN A 1 114 ? 47.344 6.077 -37.229 1.00 75.56 114 ASN A O 1
ATOM 909 N N . TYR A 1 115 ? 46.357 5.156 -35.433 1.00 71.81 115 TYR A N 1
ATOM 910 C CA . TYR A 1 115 ? 47.504 5.333 -34.530 1.00 71.81 115 TYR A CA 1
ATOM 911 C C . TYR A 1 115 ? 48.237 4.031 -34.196 1.00 71.81 115 TYR A C 1
ATOM 913 O O . TYR A 1 115 ? 49.280 4.071 -33.547 1.00 71.81 115 TYR A O 1
ATOM 921 N N . GLN A 1 116 ? 47.692 2.865 -34.579 1.00 66.50 116 GLN A N 1
ATOM 922 C CA . GLN A 1 116 ? 48.212 1.535 -34.213 1.00 66.50 116 GLN A CA 1
ATOM 923 C C . GLN A 1 116 ? 48.410 1.349 -32.685 1.00 66.50 116 GLN A C 1
ATOM 925 O O . GLN A 1 116 ? 49.087 0.423 -32.238 1.00 66.50 116 GLN A O 1
ATOM 930 N N . SER A 1 117 ? 47.820 2.231 -31.870 1.00 64.62 117 SER A N 1
ATOM 931 C CA . SER A 1 117 ? 48.014 2.357 -30.427 1.00 64.62 117 SER A CA 1
ATOM 932 C C . SER A 1 117 ? 46.679 2.681 -29.761 1.00 64.62 117 SER A C 1
ATOM 934 O O . SER A 1 117 ? 45.914 3.518 -30.237 1.00 64.62 117 SER A O 1
ATOM 936 N N . LEU A 1 118 ? 46.390 2.005 -28.649 1.00 65.88 118 LEU A N 1
ATOM 937 C CA . LEU A 1 118 ? 45.205 2.239 -27.821 1.00 65.88 118 LEU A CA 1
ATOM 938 C C . LEU A 1 118 ? 45.598 3.090 -26.606 1.00 65.88 118 LEU A C 1
ATOM 940 O O . LEU A 1 118 ? 45.560 2.625 -25.468 1.00 65.88 118 LEU A O 1
ATOM 944 N N . SER A 1 119 ? 46.038 4.325 -26.851 1.00 67.12 119 SER A N 1
ATOM 945 C CA . SER A 1 119 ? 46.325 5.297 -25.792 1.00 67.12 119 SER A CA 1
ATOM 946 C C . SER A 1 119 ? 45.087 6.165 -25.515 1.00 67.12 119 SER A C 1
ATOM 948 O O . SER A 1 119 ? 44.302 6.455 -26.420 1.00 67.12 119 SER A O 1
ATOM 950 N N . LEU A 1 120 ? 44.894 6.611 -24.265 1.00 65.94 120 LEU A N 1
ATOM 951 C CA . LEU A 1 120 ? 43.818 7.560 -23.932 1.00 65.94 120 LEU A CA 1
ATOM 952 C C . LEU A 1 120 ? 43.952 8.867 -24.725 1.00 65.94 120 LEU A C 1
ATOM 954 O O . LEU A 1 120 ? 42.939 9.459 -25.077 1.00 65.94 120 LEU A O 1
ATOM 958 N N . ASN A 1 121 ? 45.184 9.268 -25.050 1.00 67.12 121 ASN A N 1
ATOM 959 C CA . ASN A 1 121 ? 45.484 10.470 -25.826 1.00 67.12 121 ASN A CA 1
ATOM 960 C C . ASN A 1 121 ? 45.078 10.328 -27.303 1.00 67.12 121 ASN A C 1
ATOM 962 O O . ASN A 1 121 ? 44.647 11.307 -27.908 1.00 67.12 121 ASN A O 1
ATOM 966 N N . ALA A 1 122 ? 45.147 9.116 -27.863 1.00 65.88 122 ALA A N 1
ATOM 967 C CA . ALA A 1 122 ? 44.685 8.815 -29.219 1.00 65.88 122 ALA A CA 1
ATOM 968 C C . ALA A 1 122 ? 43.149 8.768 -29.306 1.00 65.88 122 ALA A C 1
ATOM 970 O O . ALA A 1 122 ? 42.557 9.202 -30.292 1.00 65.88 122 ALA A O 1
ATOM 971 N N . ILE A 1 123 ? 42.486 8.270 -28.255 1.00 66.44 123 ILE A N 1
ATOM 972 C CA . ILE A 1 123 ? 41.017 8.191 -28.163 1.00 66.44 123 ILE A CA 1
ATOM 973 C C . ILE A 1 123 ? 40.391 9.587 -28.011 1.00 66.44 123 ILE A C 1
ATOM 975 O O . ILE A 1 123 ? 39.321 9.846 -28.557 1.00 66.44 123 ILE A O 1
ATOM 979 N N . THR A 1 124 ? 41.049 10.491 -27.280 1.00 70.88 124 THR A N 1
ATOM 980 C CA . THR A 1 124 ? 40.583 11.872 -27.060 1.00 70.88 124 THR A CA 1
ATOM 981 C C . THR A 1 124 ? 41.102 12.869 -28.101 1.00 70.88 124 THR A C 1
ATOM 983 O O . THR A 1 124 ? 40.692 14.027 -28.076 1.00 70.88 124 THR A O 1
ATOM 986 N N . GLY A 1 125 ? 41.973 12.437 -29.024 1.00 65.44 125 GLY A N 1
ATOM 987 C CA . GLY A 1 125 ? 42.531 13.264 -30.103 1.00 65.44 125 GLY A CA 1
ATOM 988 C C . GLY A 1 125 ? 43.629 14.244 -29.672 1.00 65.44 125 GLY A C 1
ATOM 989 O O . GLY A 1 125 ? 44.030 15.090 -30.468 1.00 65.44 125 GLY A O 1
ATOM 990 N N . ILE A 1 126 ? 44.127 14.133 -28.437 1.00 68.88 126 ILE A N 1
ATOM 991 C CA . ILE A 1 126 ? 45.149 15.022 -27.857 1.00 68.88 126 ILE A CA 1
ATOM 992 C C . ILE A 1 126 ? 46.535 14.766 -28.475 1.00 68.88 126 ILE A C 1
ATOM 994 O O . ILE A 1 126 ? 47.384 15.650 -28.474 1.00 68.88 126 ILE A O 1
ATOM 998 N N . GLU A 1 127 ? 46.762 13.585 -29.054 1.00 63.62 127 GLU A N 1
ATOM 999 C CA . GLU A 1 127 ? 48.040 13.207 -29.678 1.00 63.62 127 GLU A CA 1
ATOM 1000 C C . GLU A 1 127 ? 48.404 14.042 -30.923 1.00 63.62 127 GLU A C 1
ATOM 1002 O O . GLU A 1 127 ? 49.581 14.170 -31.235 1.00 63.62 127 GLU A O 1
ATOM 1007 N N . ASN A 1 128 ? 47.429 14.671 -31.596 1.00 58.47 128 ASN A N 1
ATOM 1008 C CA . ASN A 1 128 ? 47.692 15.533 -32.761 1.00 5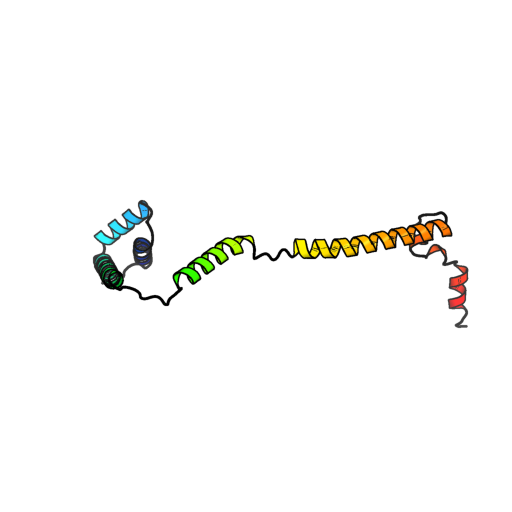8.47 128 ASN A CA 1
ATOM 1009 C C . ASN A 1 128 ? 48.017 16.992 -32.401 1.00 58.47 128 ASN A C 1
ATOM 1011 O O . ASN A 1 128 ? 48.165 17.809 -33.304 1.00 58.47 128 ASN A O 1
ATOM 1015 N N . LEU A 1 129 ? 48.068 17.355 -31.115 1.00 59.25 129 LEU A N 1
ATOM 1016 C CA . LEU A 1 129 ? 48.492 18.693 -30.705 1.00 59.25 129 LEU A CA 1
ATOM 1017 C C . LEU A 1 129 ? 50.017 18.727 -30.697 1.00 59.25 129 LEU A C 1
ATOM 1019 O O . LEU A 1 129 ? 50.662 18.509 -29.671 1.00 59.25 129 LEU A O 1
ATOM 1023 N N . ASN A 1 130 ? 50.582 18.960 -31.875 1.00 59.09 130 ASN A N 1
ATOM 1024 C CA . ASN A 1 130 ? 52.008 19.159 -32.029 1.00 59.09 130 ASN A CA 1
ATOM 1025 C C . ASN A 1 130 ? 52.363 20.521 -31.389 1.00 59.09 130 ASN A C 1
ATOM 1027 O O . ASN A 1 130 ? 51.636 21.495 -31.601 1.00 59.09 130 ASN A O 1
ATOM 1031 N N . PRO A 1 131 ? 53.415 20.630 -30.558 1.00 59.91 131 PRO A N 1
ATOM 1032 C CA . PRO A 1 131 ? 53.710 21.866 -29.824 1.00 59.91 131 PRO A CA 1
ATOM 1033 C C . PRO A 1 131 ? 53.953 23.069 -30.753 1.00 59.91 131 PRO A C 1
ATOM 1035 O O . PRO A 1 131 ? 53.631 24.195 -30.381 1.00 59.91 131 PRO A O 1
ATOM 1038 N N . GLU A 1 132 ? 54.417 22.825 -31.979 1.00 59.66 132 GLU A N 1
ATOM 1039 C CA . GLU A 1 132 ? 54.501 23.812 -33.064 1.00 59.66 132 GLU A CA 1
ATOM 1040 C C . GLU A 1 132 ? 53.147 24.406 -33.525 1.00 59.66 132 GLU A C 1
ATOM 1042 O O . GLU A 1 132 ? 53.110 25.564 -33.940 1.00 59.66 132 GLU A O 1
ATOM 1047 N N . ASP A 1 133 ? 52.020 23.695 -33.405 1.00 62.25 133 ASP A N 1
ATOM 1048 C CA . ASP A 1 133 ? 50.692 24.228 -33.775 1.00 62.25 133 ASP A CA 1
ATOM 1049 C C . ASP A 1 133 ? 50.142 25.203 -32.720 1.00 62.25 133 ASP A C 1
ATOM 1051 O O . ASP A 1 133 ? 49.319 26.074 -33.015 1.00 62.25 133 ASP A O 1
ATOM 1055 N N . VAL A 1 134 ? 50.622 25.082 -31.479 1.00 61.44 134 VAL A N 1
ATOM 1056 C CA . VAL A 1 134 ? 50.257 25.967 -30.365 1.00 61.44 134 VAL A CA 1
ATOM 1057 C C . VAL A 1 134 ? 50.963 27.320 -30.495 1.00 61.44 134 VAL A C 1
ATOM 1059 O O . VAL A 1 134 ? 50.420 28.337 -30.067 1.00 61.44 134 VAL A O 1
ATOM 1062 N N . GLU A 1 135 ? 52.133 27.364 -31.138 1.00 59.59 135 GLU A N 1
ATOM 1063 C CA . GLU A 1 135 ? 52.907 28.594 -31.331 1.00 59.59 135 GLU A CA 1
ATOM 1064 C C . GLU A 1 135 ? 52.207 29.563 -32.299 1.00 59.59 135 GLU A C 1
ATOM 1066 O O . GLU A 1 135 ? 52.194 30.767 -32.046 1.00 59.59 135 GLU A O 1
ATOM 1071 N N . LEU A 1 136 ? 51.505 29.057 -33.326 1.00 58.47 136 LEU A N 1
ATOM 1072 C CA . LEU A 1 136 ? 50.806 29.883 -34.323 1.00 58.47 136 LEU A CA 1
ATOM 1073 C C . LEU A 1 136 ? 49.685 30.760 -33.731 1.00 58.47 136 LEU A C 1
ATOM 1075 O O . LEU A 1 136 ? 49.355 31.801 -34.297 1.00 58.47 136 LEU A O 1
ATOM 1079 N N . TYR A 1 137 ? 49.114 30.370 -32.586 1.00 57.69 137 TYR A N 1
ATOM 1080 C CA . TYR A 1 137 ? 48.064 31.139 -31.908 1.00 57.69 137 TYR A CA 1
ATOM 1081 C C . TYR A 1 137 ? 48.617 32.324 -31.096 1.00 57.69 137 TYR A C 1
ATOM 1083 O O . TYR A 1 137 ? 47.879 33.263 -30.808 1.00 57.69 137 TYR A O 1
ATOM 1091 N N . TYR A 1 138 ? 49.914 32.321 -30.766 1.00 60.97 138 TYR A N 1
ATOM 1092 C CA . TYR A 1 138 ? 50.565 33.397 -30.007 1.00 60.97 138 TYR A CA 1
ATOM 1093 C C . TYR A 1 138 ? 51.271 34.440 -30.888 1.00 60.97 138 TYR A C 1
ATOM 1095 O O . TYR A 1 138 ? 51.633 35.502 -30.388 1.00 60.97 138 TYR A O 1
ATOM 1103 N N . ILE A 1 139 ? 51.445 34.181 -32.190 1.00 59.25 139 ILE A N 1
ATOM 1104 C CA . ILE A 1 139 ? 52.126 35.098 -33.131 1.00 59.25 139 ILE A CA 1
ATOM 1105 C C . ILE A 1 139 ? 51.173 36.075 -33.839 1.00 59.25 139 ILE A C 1
ATOM 1107 O O . ILE A 1 139 ? 51.631 36.946 -34.569 1.00 59.25 139 ILE A O 1
ATOM 1111 N N . VAL A 1 140 ? 49.855 35.948 -33.647 1.00 58.00 140 VAL A N 1
ATOM 1112 C CA . VAL A 1 140 ? 48.849 36.836 -34.272 1.00 58.00 140 VAL A CA 1
ATOM 1113 C C . VAL A 1 140 ? 48.607 38.116 -33.450 1.00 58.00 140 VAL A C 1
ATOM 1115 O O . VAL A 1 140 ? 47.843 38.976 -33.873 1.00 58.00 140 VAL A O 1
ATOM 1118 N N . ASP A 1 141 ? 49.296 38.285 -32.317 1.00 53.78 141 ASP A N 1
ATOM 1119 C CA . ASP A 1 141 ? 49.114 39.427 -31.406 1.00 53.78 141 ASP A CA 1
ATOM 1120 C C . ASP A 1 141 ? 50.426 40.193 -31.106 1.00 53.78 141 ASP A C 1
ATOM 1122 O O . ASP A 1 141 ? 50.646 40.649 -29.982 1.00 53.78 141 ASP A O 1
ATOM 1126 N N . LEU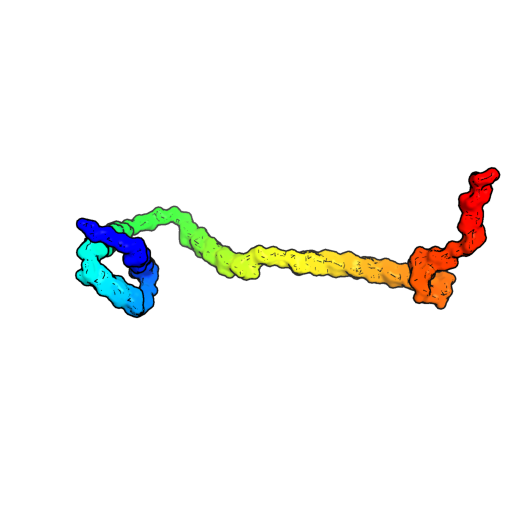 A 1 142 ? 51.307 40.346 -32.110 1.00 45.09 142 LEU A N 1
ATOM 1127 C CA . LEU A 1 142 ? 52.438 41.292 -32.077 1.00 45.09 142 LEU A CA 1
ATOM 1128 C C . LEU A 1 142 ? 52.461 42.227 -33.295 1.00 45.09 142 LEU A C 1
ATOM 1130 O O . LEU A 1 142 ? 52.480 41.715 -34.438 1.00 45.09 142 LEU A O 1
#

Secondary structure (DSSP, 8-state):
-PPPPHHHHHHHHHHHHSPPPHHHHHHHHHHHHH-HHHHHHHHHHHHHHHHHHT----PPTTHHHHHHHHHHHHHHHTTT-S--HHHHHHHHHHHHHHHHHHHHHHHHHHHHHHHSS--HHHHTTGGG--HHHHHTTTSTT-